Protein AF-A0A4Y9TLF8-F1 (afdb_monomer_lite)

Secondary structure (DSSP, 8-state):
-------GGG-TT--EEEEEE---BTTTSS-GGGGT-HHHHHHHHHHHHHHHHTEEEEEEE--SSSB-HHHHHHHHHHT-----

Sequence (84 aa):
MHLRRITIKRFRKQQFQAVTAVGLEGSTFPKGNEKTDVKWLENAGRRFYVRVACAKRQAHSLYVWRSSQFTSAIGLATGCPAYA

pLDDT: mean 77.3, std 10.43, range [38.44, 88.19]

Radius of gyration: 12.87 Å; chains: 1; bounding box: 37×28×27 Å

Organism: Pseudomonas fluorescens (NCBI:txid294)

Structure (mmCIF, N/CA/C/O backbone):
data_AF-A0A4Y9TLF8-F1
#
_entry.id   AF-A0A4Y9TLF8-F1
#
loop_
_atom_site.group_PDB
_atom_site.id
_atom_site.type_symbol
_atom_site.label_atom_id
_atom_site.label_alt_id
_atom_site.label_comp_id
_atom_site.label_asym_id
_atom_site.label_entity_id
_atom_site.label_seq_id
_atom_site.pdbx_PDB_ins_code
_atom_site.Cartn_x
_atom_site.Cartn_y
_atom_site.Cartn_z
_atom_site.occupancy
_atom_site.B_iso_or_equiv
_atom_site.auth_seq_id
_atom_site.auth_comp_id
_atom_site.auth_asym_id
_atom_site.auth_atom_id
_atom_site.pdbx_PDB_model_num
ATOM 1 N N . MET A 1 1 ? -24.806 -2.793 5.559 1.00 52.88 1 MET A N 1
ATOM 2 C CA . MET A 1 1 ? -23.458 -2.179 5.644 1.00 52.88 1 MET A CA 1
ATOM 3 C C . MET A 1 1 ? -23.308 -1.153 4.527 1.00 52.88 1 MET A C 1
ATOM 5 O O . MET A 1 1 ? -23.642 -1.481 3.399 1.00 52.88 1 MET A O 1
ATOM 9 N N . HIS A 1 2 ? -22.851 0.069 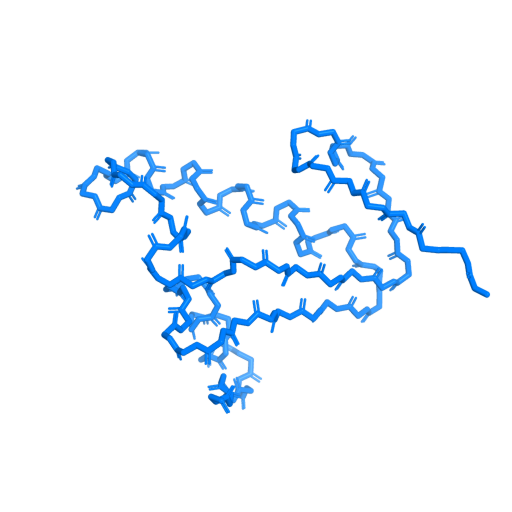4.815 1.00 65.44 2 HIS A N 1
ATOM 10 C CA . HIS A 1 2 ? -22.598 1.091 3.787 1.00 65.44 2 HIS A CA 1
ATOM 11 C C . HIS A 1 2 ? -21.136 1.022 3.323 1.00 65.44 2 HIS A C 1
ATOM 13 O O . HIS A 1 2 ? -20.227 1.296 4.105 1.00 65.44 2 HIS A O 1
ATOM 19 N N . LEU A 1 3 ? -20.911 0.667 2.056 1.00 64.06 3 LEU A N 1
ATOM 20 C CA . LEU A 1 3 ? -19.586 0.668 1.429 1.00 64.06 3 LEU A CA 1
ATOM 21 C C . LEU A 1 3 ? -19.337 2.018 0.744 1.00 64.06 3 LEU A C 1
ATOM 23 O O . LEU A 1 3 ? -20.180 2.509 -0.003 1.00 64.06 3 LEU A O 1
ATOM 27 N N . ARG A 1 4 ? -18.168 2.625 0.982 1.00 71.56 4 ARG A N 1
ATOM 28 C CA . ARG A 1 4 ? -17.734 3.860 0.311 1.00 71.56 4 ARG A CA 1
ATOM 29 C C . ARG A 1 4 ? -16.503 3.581 -0.544 1.00 71.56 4 ARG A C 1
ATOM 31 O O . ARG A 1 4 ? -15.458 3.211 -0.019 1.00 71.56 4 ARG A O 1
ATOM 38 N N . ARG A 1 5 ? -16.607 3.808 -1.857 1.00 72.50 5 ARG A N 1
ATOM 39 C CA . ARG A 1 5 ? -15.466 3.747 -2.782 1.00 72.50 5 ARG A CA 1
ATOM 40 C C . ARG A 1 5 ? -14.798 5.118 -2.846 1.00 72.50 5 ARG A C 1
ATOM 42 O O . ARG A 1 5 ? -15.417 6.089 -3.267 1.00 72.50 5 ARG A O 1
ATOM 49 N N . ILE A 1 6 ? -13.540 5.206 -2.415 1.00 70.94 6 ILE A N 1
ATOM 50 C CA . ILE A 1 6 ? -12.815 6.478 -2.298 1.00 70.94 6 ILE A CA 1
ATOM 51 C C . ILE A 1 6 ? -11.445 6.357 -2.969 1.00 70.94 6 ILE A C 1
ATOM 53 O O . ILE A 1 6 ? -10.708 5.397 -2.757 1.00 70.94 6 ILE A O 1
ATOM 57 N N . THR A 1 7 ? -11.081 7.360 -3.767 1.00 67.31 7 THR A N 1
ATOM 58 C CA . THR A 1 7 ? -9.749 7.460 -4.375 1.00 67.31 7 THR A CA 1
ATOM 59 C C . THR A 1 7 ? -8.751 8.059 -3.381 1.00 67.31 7 THR A C 1
ATOM 61 O O . THR A 1 7 ? -9.042 9.055 -2.721 1.00 67.31 7 THR A O 1
ATOM 64 N N . ILE A 1 8 ? -7.535 7.505 -3.335 1.00 60.97 8 ILE A N 1
ATOM 65 C CA . ILE A 1 8 ? -6.438 7.814 -2.388 1.00 60.97 8 ILE A CA 1
ATOM 66 C C . ILE A 1 8 ? -6.239 9.310 -2.109 1.00 60.97 8 ILE A C 1
ATOM 68 O O . ILE A 1 8 ? -5.973 9.705 -0.979 1.00 60.97 8 ILE A O 1
ATOM 72 N N . LYS A 1 9 ? -6.371 10.168 -3.128 1.00 61.94 9 LYS A N 1
ATOM 73 C CA . LYS A 1 9 ? -6.143 11.615 -2.988 1.00 61.94 9 LYS A CA 1
ATOM 74 C C . LYS A 1 9 ? -7.105 12.290 -1.992 1.00 61.94 9 LYS A C 1
ATOM 76 O O . LYS A 1 9 ? -6.752 13.328 -1.448 1.00 61.94 9 LYS A O 1
ATOM 81 N N . ARG A 1 10 ? -8.278 11.700 -1.717 1.00 58.66 10 ARG A N 1
ATOM 82 C CA . ARG A 1 10 ? -9.286 12.217 -0.769 1.00 58.66 10 ARG A CA 1
ATOM 83 C C . ARG A 1 10 ? -9.244 11.563 0.625 1.00 58.66 10 ARG A C 1
ATOM 85 O O . ARG A 1 10 ? -10.070 11.901 1.459 1.00 58.66 10 ARG A O 1
ATOM 92 N N . PHE A 1 11 ? -8.294 10.661 0.901 1.00 63.34 11 PHE A N 1
ATOM 93 C CA . PHE A 1 11 ? -8.236 9.896 2.164 1.00 63.34 11 PHE A CA 1
ATOM 94 C C . PHE A 1 11 ? -7.686 10.667 3.372 1.00 63.34 11 PHE A C 1
ATOM 96 O O . PHE A 1 11 ? -7.799 10.196 4.503 1.00 63.34 11 PHE A O 1
ATOM 103 N N . ARG A 1 12 ? -7.056 11.832 3.166 1.00 59.91 12 ARG A N 1
ATOM 104 C CA . ARG A 1 12 ? -6.420 12.572 4.264 1.00 59.91 12 ARG A CA 1
ATOM 105 C C . ARG A 1 12 ? -7.470 12.941 5.325 1.00 59.91 12 ARG A C 1
ATOM 107 O O . ARG A 1 12 ? -8.365 13.729 5.041 1.00 59.91 12 ARG A O 1
ATOM 114 N N . LYS A 1 13 ? -7.276 12.420 6.547 1.00 65.56 13 LYS A N 1
ATOM 115 C CA . LYS A 1 13 ? -8.010 12.700 7.805 1.00 65.56 13 LYS A CA 1
ATOM 116 C C . LYS A 1 13 ? -9.288 11.894 8.095 1.00 65.56 13 LYS A C 1
ATOM 118 O O . LYS A 1 13 ? -9.897 12.133 9.131 1.00 65.56 13 LYS A O 1
ATOM 123 N N . GLN A 1 14 ? -9.691 10.936 7.259 1.00 75.19 14 GLN A N 1
ATOM 124 C CA . GLN A 1 14 ? -10.818 10.049 7.592 1.00 75.19 14 GLN A CA 1
ATOM 125 C C . GLN A 1 14 ? -10.316 8.720 8.157 1.00 75.19 14 GLN A C 1
ATOM 127 O O . GLN A 1 14 ? -9.325 8.183 7.672 1.00 75.19 14 GLN A O 1
ATOM 132 N N . GLN A 1 15 ? -11.002 8.198 9.175 1.00 82.75 15 GLN A N 1
ATOM 133 C CA . GLN A 1 15 ? -10.729 6.879 9.744 1.00 82.75 15 GLN A CA 1
ATOM 134 C C . GLN A 1 15 ? -11.927 5.956 9.536 1.00 82.75 15 GLN A C 1
ATOM 136 O O . GLN A 1 15 ? -13.075 6.360 9.733 1.00 82.75 15 GLN A O 1
ATOM 141 N N . PHE A 1 16 ? -11.649 4.704 9.193 1.00 83.25 16 PHE A N 1
ATOM 142 C CA . PHE A 1 16 ? -12.651 3.682 8.910 1.00 83.25 16 PHE A CA 1
ATOM 143 C C . PHE A 1 16 ? -12.435 2.472 9.817 1.00 83.25 16 PHE A C 1
ATOM 145 O O . PHE A 1 16 ? -11.310 2.176 10.212 1.00 83.25 16 PHE A O 1
ATOM 152 N N . GLN A 1 17 ? -13.511 1.761 10.162 1.00 84.50 17 GLN A N 1
ATOM 153 C CA . GLN A 1 17 ? -13.406 0.541 10.976 1.00 84.50 17 GLN A CA 1
ATOM 154 C C . GLN A 1 17 ? -12.564 -0.529 10.269 1.00 84.50 17 GLN A C 1
ATOM 156 O O . GLN A 1 17 ? -11.657 -1.105 10.871 1.00 84.50 17 GLN A O 1
ATOM 161 N N . ALA A 1 18 ? -12.821 -0.722 8.974 1.00 84.00 18 ALA A N 1
ATOM 162 C CA . ALA A 1 18 ? -12.058 -1.596 8.099 1.00 84.00 18 ALA A CA 1
ATOM 163 C C . ALA A 1 18 ? -11.780 -0.902 6.760 1.00 84.00 18 ALA A C 1
ATOM 165 O O . ALA A 1 18 ? -12.599 -0.107 6.288 1.00 84.00 18 ALA A O 1
ATOM 166 N N . VAL A 1 19 ? -10.632 -1.205 6.154 1.00 84.81 19 VAL A N 1
ATOM 167 C CA . VAL A 1 19 ? -10.222 -0.689 4.842 1.00 84.81 19 VAL A CA 1
ATOM 168 C C . VAL A 1 19 ? -9.768 -1.847 3.970 1.00 84.81 19 VAL A C 1
ATOM 170 O O . VAL A 1 19 ? -8.948 -2.653 4.395 1.00 84.81 19 VAL A O 1
ATOM 173 N N . THR A 1 20 ? -10.253 -1.884 2.732 1.00 85.00 20 THR A N 1
ATOM 174 C CA . THR A 1 20 ? -9.781 -2.823 1.711 1.00 85.00 20 THR A CA 1
ATOM 175 C C . THR A 1 20 ? -9.086 -2.043 0.607 1.00 85.00 20 THR A C 1
ATOM 177 O O . THR A 1 20 ? -9.710 -1.255 -0.107 1.00 85.00 20 THR A O 1
ATOM 180 N N . ALA A 1 21 ? -7.778 -2.239 0.479 1.00 82.81 21 ALA A N 1
ATOM 181 C CA . ALA A 1 21 ? -6.974 -1.668 -0.585 1.00 82.81 21 ALA A CA 1
ATOM 182 C C . ALA A 1 21 ? -6.910 -2.650 -1.761 1.00 82.81 21 ALA A C 1
ATOM 184 O O . ALA A 1 21 ? -6.434 -3.771 -1.618 1.00 82.81 21 ALA A O 1
ATOM 185 N N . VAL A 1 22 ? -7.385 -2.205 -2.922 1.00 83.00 22 VAL A N 1
ATOM 186 C CA . VAL A 1 22 ? -7.382 -2.961 -4.184 1.00 83.00 22 VAL A CA 1
ATOM 187 C C . VAL A 1 22 ? -6.393 -2.352 -5.180 1.00 83.00 22 VAL A C 1
ATOM 189 O O . VAL A 1 22 ? -6.024 -1.176 -5.049 1.00 83.00 22 VAL A O 1
ATOM 192 N N . GLY A 1 23 ? -5.996 -3.126 -6.194 1.00 79.19 23 GLY A N 1
ATOM 193 C CA . GLY A 1 23 ? -5.068 -2.676 -7.236 1.00 79.19 23 GLY A CA 1
ATOM 194 C C . GLY A 1 23 ? -3.636 -2.537 -6.719 1.00 79.19 23 GLY A C 1
ATOM 195 O O . GLY A 1 23 ? -2.935 -1.578 -7.049 1.00 79.19 23 GLY A O 1
ATOM 196 N N . LEU A 1 24 ? -3.247 -3.431 -5.806 1.00 81.81 24 LEU A N 1
ATOM 197 C CA . LEU A 1 24 ? -1.913 -3.496 -5.215 1.00 81.81 24 LEU A CA 1
ATOM 198 C C . LEU A 1 24 ? -1.023 -4.486 -5.970 1.00 81.81 24 LEU A C 1
ATOM 200 O O . LEU A 1 24 ? -0.173 -5.125 -5.358 1.00 81.81 24 LEU A O 1
ATOM 204 N N . GLU A 1 25 ? -1.213 -4.647 -7.279 1.00 83.31 25 GLU A N 1
ATOM 205 C CA . GLU A 1 25 ? -0.332 -5.492 -8.080 1.00 83.31 25 GLU A CA 1
ATOM 206 C C . GLU A 1 25 ? 0.982 -4.765 -8.385 1.00 83.31 25 GLU A C 1
ATOM 208 O O . GLU A 1 25 ? 0.980 -3.563 -8.645 1.00 83.31 25 GLU A O 1
ATOM 213 N N . GLY A 1 26 ? 2.104 -5.484 -8.465 1.00 76.00 26 GLY A N 1
ATOM 214 C CA . GLY A 1 26 ? 3.399 -4.902 -8.846 1.00 76.00 26 GLY A CA 1
ATOM 215 C C . GLY A 1 26 ? 3.417 -4.278 -10.253 1.00 76.00 26 GLY A C 1
ATOM 216 O O . GLY A 1 26 ? 4.261 -3.432 -10.557 1.00 76.00 26 GLY A O 1
ATOM 217 N N . SER A 1 27 ? 2.477 -4.646 -11.128 1.00 78.25 27 SER A N 1
ATOM 218 C CA . SER A 1 27 ? 2.243 -3.986 -12.421 1.00 78.25 27 SER A CA 1
ATOM 219 C C . SER A 1 27 ? 1.519 -2.641 -12.285 1.00 78.25 27 SER A C 1
ATOM 221 O O . SER A 1 27 ? 1.780 -1.736 -13.075 1.00 78.25 27 SER A O 1
ATOM 223 N N . THR A 1 28 ? 0.655 -2.501 -11.279 1.00 80.38 28 THR A N 1
ATOM 224 C CA . THR A 1 28 ? -0.299 -1.392 -11.115 1.00 80.38 28 THR A CA 1
ATOM 225 C C . THR A 1 28 ? 0.177 -0.355 -10.097 1.00 80.38 28 THR A C 1
ATOM 227 O O . THR A 1 28 ? -0.049 0.846 -10.268 1.00 80.38 28 THR A O 1
ATOM 230 N N . PHE A 1 29 ? 0.843 -0.796 -9.030 1.00 81.50 29 PHE A N 1
ATOM 231 C CA . PHE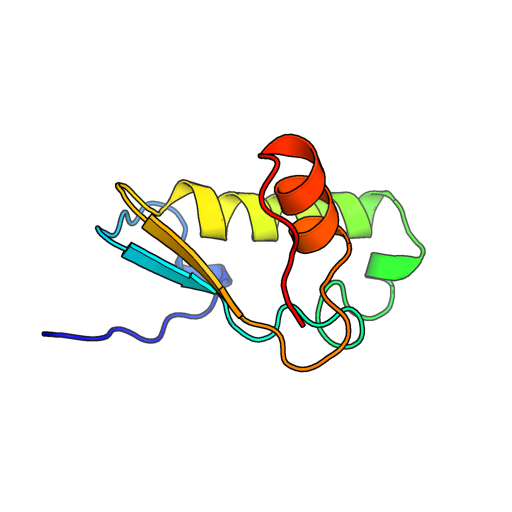 A 1 29 ? 1.315 0.044 -7.939 1.00 81.50 29 PHE A CA 1
ATOM 232 C C . PHE A 1 29 ? 2.579 -0.549 -7.291 1.00 81.50 29 PHE A C 1
ATOM 234 O O . PHE A 1 29 ? 2.543 -1.688 -6.826 1.00 81.50 29 PHE A O 1
ATOM 241 N N . PRO A 1 30 ? 3.678 0.215 -7.163 1.00 82.62 30 PRO A N 1
ATOM 242 C CA . PRO A 1 30 ? 3.910 1.559 -7.710 1.00 82.62 30 PRO A CA 1
ATOM 243 C C . PRO A 1 30 ? 3.918 1.588 -9.251 1.00 82.62 30 PRO A C 1
ATOM 245 O O . PRO A 1 30 ? 4.161 0.565 -9.892 1.00 82.62 30 PRO A O 1
ATOM 248 N N . LYS A 1 31 ? 3.625 2.749 -9.858 1.00 82.88 31 LYS A N 1
ATOM 249 C CA . LYS A 1 31 ? 3.426 2.881 -11.318 1.00 82.88 31 LYS A CA 1
ATOM 250 C C . LYS A 1 31 ? 4.528 3.679 -12.022 1.00 82.88 31 LYS A C 1
ATOM 252 O O . LYS A 1 31 ? 5.007 4.677 -11.491 1.00 82.88 31 LYS A O 1
ATOM 257 N N . GLY A 1 32 ? 4.848 3.302 -13.263 1.00 81.69 32 GLY A N 1
ATOM 258 C CA . GLY A 1 32 ? 5.777 4.046 -14.127 1.00 81.69 32 GLY A CA 1
ATOM 259 C C . GLY A 1 32 ? 7.112 4.348 -13.439 1.00 81.69 32 GLY A C 1
ATOM 260 O O . GLY A 1 32 ? 7.736 3.446 -12.883 1.00 81.69 32 GLY A O 1
ATOM 261 N N . ASN A 1 33 ? 7.496 5.627 -13.418 1.00 75.00 33 ASN A N 1
ATOM 262 C CA . ASN A 1 33 ? 8.756 6.122 -12.841 1.00 75.00 33 ASN A CA 1
ATOM 263 C C . ASN A 1 33 ? 8.889 5.891 -11.324 1.00 75.00 33 ASN A C 1
ATOM 265 O O . ASN A 1 33 ? 9.987 5.973 -10.785 1.00 75.00 33 ASN A O 1
ATOM 269 N N . GLU A 1 34 ? 7.799 5.557 -10.624 1.00 78.44 34 GLU A N 1
ATOM 270 C CA . GLU A 1 34 ? 7.838 5.193 -9.200 1.00 78.44 34 GLU A CA 1
ATOM 271 C C . GLU A 1 34 ? 8.557 3.857 -8.949 1.00 78.44 34 GLU A C 1
ATOM 273 O O . GLU A 1 34 ? 8.777 3.499 -7.797 1.00 78.44 34 GLU A O 1
ATOM 278 N N . LYS A 1 35 ? 8.892 3.098 -10.002 1.00 75.56 35 LYS A N 1
ATOM 279 C CA . LYS A 1 35 ? 9.660 1.848 -9.905 1.00 75.56 35 LYS A CA 1
ATOM 280 C C . LYS A 1 35 ? 11.173 2.056 -9.947 1.00 75.56 35 LYS A C 1
ATOM 282 O O . LYS A 1 35 ? 11.899 1.182 -9.493 1.00 75.56 35 LYS A O 1
ATOM 287 N N . THR A 1 36 ? 11.633 3.163 -10.520 1.00 79.31 36 THR A N 1
ATOM 288 C CA . THR A 1 36 ? 13.052 3.393 -10.831 1.00 79.31 36 THR A CA 1
ATOM 289 C C . THR A 1 36 ? 13.654 4.543 -10.041 1.00 79.31 36 THR A C 1
ATOM 291 O O . THR A 1 36 ? 14.825 4.480 -9.685 1.00 79.31 36 THR A O 1
ATOM 294 N N . ASP A 1 37 ? 12.872 5.575 -9.726 1.00 88.19 37 ASP A N 1
ATOM 295 C CA . ASP A 1 37 ? 13.347 6.718 -8.953 1.00 88.19 37 ASP A CA 1
ATOM 296 C C . ASP A 1 37 ? 12.966 6.587 -7.471 1.00 88.19 37 ASP A C 1
ATOM 298 O O . ASP A 1 37 ? 11.793 6.431 -7.118 1.00 88.19 37 ASP A O 1
ATOM 302 N N . VAL A 1 38 ? 13.973 6.687 -6.598 1.00 86.38 38 VAL A N 1
ATOM 303 C CA . VAL A 1 38 ? 13.837 6.523 -5.142 1.00 86.38 38 VAL A CA 1
ATOM 304 C C . VAL A 1 38 ? 12.860 7.535 -4.540 1.00 86.38 38 VAL A C 1
ATOM 306 O O . VAL A 1 38 ? 12.013 7.167 -3.728 1.00 86.38 38 VAL A O 1
ATOM 309 N N . LYS A 1 39 ? 12.901 8.800 -4.966 1.00 86.31 39 LYS A N 1
ATOM 310 C CA . LYS A 1 39 ? 12.029 9.858 -4.435 1.00 86.31 39 LYS A CA 1
ATOM 311 C C . LYS A 1 39 ? 10.573 9.629 -4.840 1.00 86.31 39 LYS A C 1
ATOM 313 O O . LYS A 1 39 ? 9.647 9.850 -4.051 1.00 86.31 39 LYS A O 1
ATOM 318 N N . TRP A 1 40 ? 10.345 9.173 -6.070 1.00 85.38 40 TRP A N 1
ATOM 319 C CA . TRP A 1 40 ? 9.009 8.785 -6.525 1.00 85.38 40 TRP A CA 1
ATOM 320 C C . TRP A 1 40 ? 8.505 7.526 -5.814 1.00 85.38 40 TRP A C 1
ATOM 322 O O . TRP A 1 40 ? 7.324 7.461 -5.454 1.00 85.38 40 TRP A O 1
ATOM 332 N N . LEU A 1 41 ? 9.397 6.575 -5.541 1.00 86.31 41 LEU A N 1
ATOM 333 C CA . LEU A 1 41 ? 9.084 5.364 -4.798 1.00 86.31 41 LEU A CA 1
ATOM 334 C C . LEU A 1 41 ? 8.701 5.661 -3.341 1.00 86.31 41 LEU A C 1
ATOM 336 O 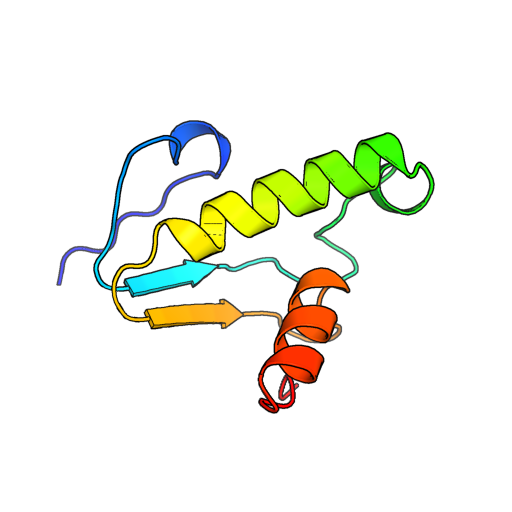O . LEU A 1 41 ? 7.679 5.165 -2.864 1.00 86.31 41 LEU A O 1
ATOM 340 N N . GLU A 1 42 ? 9.442 6.529 -2.651 1.00 87.00 42 GLU A N 1
ATOM 341 C CA . GLU A 1 42 ? 9.102 6.985 -1.299 1.00 87.00 42 GLU A CA 1
ATOM 342 C C . GLU A 1 42 ? 7.727 7.658 -1.258 1.00 87.00 42 GLU A C 1
ATOM 344 O O . GLU A 1 42 ? 6.914 7.393 -0.369 1.00 87.00 42 GLU A O 1
ATOM 349 N N . ASN A 1 43 ? 7.418 8.499 -2.250 1.00 87.44 43 ASN A N 1
ATOM 350 C CA . ASN A 1 43 ? 6.100 9.116 -2.370 1.00 87.44 43 ASN A CA 1
ATOM 351 C C . ASN A 1 43 ? 4.992 8.074 -2.582 1.00 87.44 43 ASN A C 1
ATOM 353 O O . ASN A 1 43 ? 3.902 8.205 -2.010 1.00 87.44 43 ASN A O 1
ATOM 357 N N . ALA A 1 44 ? 5.249 7.021 -3.362 1.00 85.56 44 ALA A N 1
ATOM 358 C CA . ALA A 1 44 ? 4.329 5.898 -3.480 1.00 85.56 44 ALA A CA 1
ATOM 359 C C . ALA A 1 44 ? 4.157 5.172 -2.135 1.00 85.56 44 ALA A C 1
ATOM 361 O O . ALA A 1 44 ? 3.016 4.943 -1.726 1.00 85.56 44 ALA A O 1
ATOM 362 N N . GLY A 1 45 ? 5.247 4.934 -1.402 1.00 86.62 45 GLY A N 1
ATOM 363 C CA . GLY A 1 45 ? 5.229 4.364 -0.054 1.00 86.62 45 GLY A CA 1
ATOM 364 C C . GLY A 1 45 ? 4.395 5.193 0.924 1.00 86.62 45 GLY A C 1
ATOM 365 O O . GLY A 1 45 ? 3.526 4.656 1.606 1.00 86.62 45 GLY A O 1
ATOM 366 N N . ARG A 1 46 ? 4.532 6.524 0.918 1.00 86.31 46 ARG A N 1
ATOM 367 C CA . ARG A 1 46 ? 3.700 7.421 1.744 1.00 86.31 46 ARG A CA 1
ATOM 368 C C . ARG A 1 46 ? 2.212 7.312 1.404 1.00 86.31 46 ARG A C 1
ATOM 370 O O . ARG A 1 46 ? 1.373 7.307 2.304 1.00 86.31 46 ARG A O 1
ATOM 377 N N . ARG A 1 47 ? 1.853 7.197 0.119 1.00 84.88 47 ARG A N 1
ATOM 378 C CA . ARG A 1 47 ? 0.451 6.980 -0.297 1.00 84.88 47 ARG A CA 1
ATOM 379 C C . ARG A 1 47 ? -0.073 5.621 0.160 1.00 84.88 47 ARG A C 1
ATOM 381 O O . ARG A 1 47 ? -1.245 5.522 0.513 1.00 84.88 47 ARG A O 1
ATOM 388 N N . PHE A 1 48 ? 0.772 4.595 0.144 1.00 84.75 48 PHE A N 1
ATOM 389 C CA . PHE A 1 48 ? 0.436 3.276 0.664 1.00 84.75 48 PHE A CA 1
ATOM 390 C C . PHE A 1 48 ? 0.232 3.306 2.183 1.00 84.75 48 PHE A C 1
ATOM 392 O O . PHE A 1 48 ? -0.807 2.865 2.661 1.00 84.75 48 PHE A O 1
ATOM 399 N N . TYR A 1 49 ? 1.141 3.938 2.925 1.00 84.31 49 TYR A N 1
ATOM 400 C CA . TYR A 1 49 ? 1.023 4.117 4.371 1.00 84.31 49 TYR A CA 1
ATOM 401 C C . TYR A 1 49 ? -0.291 4.801 4.766 1.00 84.31 49 TYR A C 1
ATOM 403 O O . TYR A 1 49 ? -1.025 4.286 5.602 1.00 84.31 49 TYR A O 1
ATOM 411 N N . VAL A 1 50 ? -0.651 5.912 4.111 1.00 81.94 50 VAL A N 1
ATOM 412 C CA . VAL A 1 50 ? -1.910 6.628 4.394 1.00 81.94 50 VAL A CA 1
ATOM 413 C C . VAL A 1 50 ? -3.143 5.735 4.191 1.00 81.94 50 VAL A C 1
ATOM 415 O O . VAL A 1 50 ? -4.124 5.890 4.916 1.00 81.94 50 VAL A O 1
ATOM 418 N N . ARG A 1 51 ? -3.107 4.787 3.243 1.00 76.44 51 ARG A N 1
ATOM 419 C CA . ARG A 1 51 ? -4.199 3.818 3.038 1.00 76.44 51 ARG A CA 1
ATOM 420 C C . ARG A 1 51 ? -4.328 2.842 4.201 1.00 76.44 51 ARG A C 1
ATOM 422 O O . ARG A 1 51 ? -5.446 2.530 4.583 1.00 76.44 51 ARG A O 1
ATOM 429 N N . VAL A 1 52 ? -3.218 2.361 4.751 1.00 79.81 52 VAL A N 1
ATOM 430 C CA . VAL A 1 52 ? -3.245 1.393 5.859 1.00 79.81 52 VAL A CA 1
ATOM 431 C C . VAL A 1 52 ? -3.559 2.097 7.180 1.00 79.81 52 VAL A C 1
ATOM 433 O O . VAL A 1 52 ? -4.437 1.663 7.916 1.00 79.81 52 VAL A O 1
ATOM 436 N N . ALA A 1 53 ? -2.932 3.246 7.438 1.00 82.44 53 ALA A N 1
ATOM 437 C CA . ALA A 1 53 ? -3.046 3.988 8.695 1.00 82.44 53 ALA A CA 1
ATOM 438 C C . ALA A 1 53 ? -4.448 4.567 8.975 1.00 82.44 53 ALA A C 1
ATOM 440 O O . ALA A 1 53 ? -4.729 5.005 10.088 1.00 82.44 53 ALA A O 1
ATOM 441 N N . CYS A 1 54 ? -5.338 4.603 7.980 1.00 79.56 54 CYS A N 1
ATOM 442 C CA . CYS A 1 54 ? -6.720 5.039 8.176 1.00 79.56 54 CYS A CA 1
ATOM 443 C C . CYS A 1 54 ? -7.662 3.923 8.664 1.00 79.56 54 CYS A C 1
ATOM 445 O O . CYS A 1 54 ? -8.804 4.214 9.031 1.00 79.56 54 CYS A O 1
ATOM 447 N N . ALA A 1 55 ? -7.205 2.667 8.690 1.00 85.00 55 ALA A N 1
ATOM 448 C CA . ALA A 1 55 ? -7.941 1.560 9.282 1.00 85.00 55 ALA A CA 1
ATOM 449 C C . ALA A 1 55 ? -7.782 1.557 10.808 1.00 85.00 55 ALA A C 1
ATOM 451 O O . ALA A 1 55 ? -6.669 1.527 11.324 1.00 85.00 55 ALA A O 1
ATOM 452 N N . LYS A 1 56 ? -8.900 1.545 11.539 1.00 85.50 56 LYS A N 1
ATOM 453 C CA . LYS A 1 56 ? -8.900 1.448 13.007 1.00 85.50 56 LYS A CA 1
ATOM 454 C C . LYS A 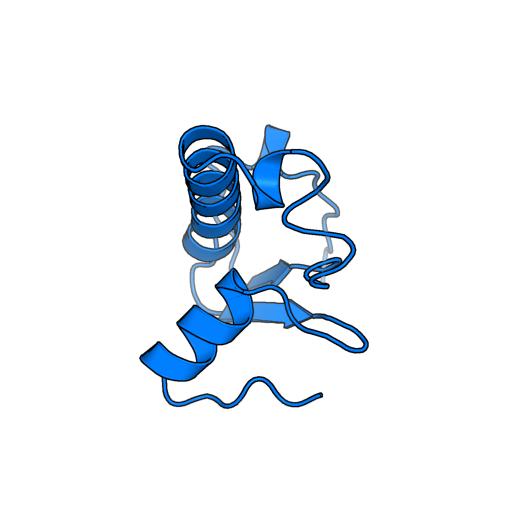1 56 ? -8.655 0.030 13.507 1.00 85.50 56 LYS A C 1
ATOM 456 O O . LYS A 1 56 ? -8.032 -0.141 14.547 1.00 85.50 56 LYS A O 1
ATOM 461 N N . ARG A 1 57 ? -9.217 -0.972 12.820 1.00 85.31 57 ARG A N 1
ATOM 462 C CA . ARG A 1 57 ? -9.163 -2.376 13.257 1.00 85.31 57 ARG A CA 1
ATOM 463 C C . ARG A 1 57 ? -8.592 -3.317 12.212 1.00 85.31 57 ARG A C 1
ATOM 465 O O . ARG A 1 57 ? -7.791 -4.169 12.564 1.00 85.31 57 ARG A O 1
ATOM 472 N N . GLN A 1 58 ? -9.028 -3.203 10.958 1.00 83.88 58 GLN A N 1
ATOM 473 C CA . GLN A 1 58 ? -8.657 -4.166 9.918 1.00 83.88 58 GLN A CA 1
ATOM 474 C C . GLN A 1 58 ? -8.252 -3.476 8.619 1.00 83.88 58 GLN A C 1
ATOM 476 O O . GLN A 1 58 ? -8.983 -2.628 8.103 1.00 83.88 58 GLN A O 1
ATOM 481 N N . ALA A 1 59 ? -7.112 -3.884 8.069 1.00 84.50 59 ALA A N 1
ATOM 482 C CA . ALA A 1 59 ? -6.647 -3.473 6.755 1.00 84.50 59 ALA A CA 1
ATOM 483 C C . ALA A 1 59 ? -6.433 -4.719 5.892 1.00 84.50 59 ALA A C 1
ATOM 485 O O . ALA A 1 59 ? -5.621 -5.578 6.223 1.00 84.50 59 ALA A O 1
ATOM 486 N N . HIS A 1 60 ? -7.156 -4.796 4.780 1.00 84.31 60 HIS A N 1
ATOM 487 C CA . HIS A 1 60 ? -7.065 -5.881 3.811 1.00 84.31 60 HIS A CA 1
ATOM 488 C C . HIS A 1 60 ? -6.352 -5.375 2.562 1.00 84.31 60 HIS A C 1
ATOM 490 O O . HIS A 1 60 ? -6.676 -4.300 2.052 1.00 84.31 60 HIS A O 1
ATOM 496 N N . SER A 1 61 ? -5.389 -6.144 2.063 1.00 82.44 61 SER A N 1
ATOM 497 C CA . SER A 1 61 ? -4.696 -5.865 0.803 1.00 82.44 61 SER A CA 1
ATOM 498 C C . SER A 1 61 ? -5.084 -6.923 -0.216 1.00 82.44 61 SER A C 1
ATOM 500 O O . SER A 1 61 ? -4.826 -8.098 0.009 1.00 82.44 61 SER A O 1
ATOM 502 N N . LEU A 1 62 ? -5.693 -6.506 -1.322 1.00 81.56 62 LEU A N 1
ATOM 503 C CA . LEU A 1 62 ? -6.095 -7.391 -2.409 1.00 81.56 62 LEU A CA 1
ATOM 504 C C . LEU A 1 62 ? -5.253 -7.111 -3.656 1.00 81.56 62 LEU A C 1
ATOM 506 O O . LEU A 1 62 ? -5.140 -5.967 -4.115 1.00 81.56 62 LEU A O 1
ATOM 510 N N . TYR A 1 63 ? -4.688 -8.180 -4.200 1.00 82.19 63 TYR A N 1
ATOM 511 C CA . TYR A 1 63 ? -3.978 -8.245 -5.473 1.00 82.19 63 TYR A CA 1
ATOM 512 C C . TYR A 1 63 ? -4.297 -9.601 -6.113 1.00 82.19 63 TYR A C 1
ATOM 514 O O . TYR A 1 63 ? -4.640 -10.543 -5.407 1.00 82.19 63 TYR A O 1
ATOM 522 N N . VAL A 1 64 ? -4.226 -9.686 -7.442 1.00 75.88 64 VAL A N 1
ATOM 523 C CA . VAL A 1 64 ? -4.663 -10.892 -8.177 1.00 75.88 64 VAL A CA 1
ATOM 524 C C . VAL A 1 64 ? -3.519 -11.865 -8.469 1.00 75.88 64 VAL A C 1
ATOM 526 O O . VAL A 1 64 ? -3.745 -13.061 -8.553 1.00 75.88 64 VAL A O 1
ATOM 529 N N . TRP A 1 65 ? -2.297 -11.365 -8.678 1.00 76.19 65 TRP A N 1
ATOM 530 C CA . TRP A 1 65 ? -1.169 -12.218 -9.080 1.00 76.19 65 TRP A CA 1
ATOM 531 C C . TRP A 1 65 ? 0.114 -11.849 -8.344 1.00 76.19 65 TRP A C 1
ATOM 533 O O . TRP A 1 65 ? 0.461 -12.451 -7.336 1.00 76.19 65 TRP A O 1
ATOM 543 N N . ARG A 1 66 ? 0.863 -10.857 -8.841 1.00 78.81 66 ARG A N 1
ATOM 544 C CA . ARG A 1 66 ? 2.078 -10.382 -8.168 1.00 78.81 66 ARG A CA 1
ATOM 545 C C . ARG A 1 66 ? 1.733 -9.221 -7.259 1.00 78.81 66 ARG A C 1
ATOM 547 O O . ARG A 1 66 ? 1.388 -8.149 -7.756 1.00 78.81 66 ARG A O 1
ATOM 554 N N . SER A 1 67 ? 1.871 -9.419 -5.954 1.00 81.81 67 SER A N 1
ATOM 555 C CA . SER A 1 67 ? 1.725 -8.356 -4.963 1.00 81.81 67 SER A CA 1
ATOM 556 C C . SER A 1 67 ? 2.714 -7.214 -5.206 1.00 81.81 67 SER A C 1
ATOM 558 O O . SER A 1 67 ? 3.813 -7.400 -5.735 1.00 81.81 67 SER A O 1
ATOM 560 N N . SER A 1 68 ? 2.334 -6.005 -4.803 1.00 83.00 68 SER A N 1
ATOM 561 C CA . SER A 1 68 ? 3.247 -4.869 -4.766 1.00 83.00 68 SER A CA 1
ATOM 562 C C . SER A 1 68 ? 4.354 -5.120 -3.747 1.00 83.00 68 SER A C 1
ATOM 564 O O . SER A 1 68 ? 4.119 -5.738 -2.707 1.00 83.00 68 SER A O 1
ATOM 566 N N . GLN A 1 69 ? 5.536 -4.553 -3.994 1.00 84.25 69 GLN A N 1
ATOM 567 C CA . GLN A 1 69 ? 6.653 -4.621 -3.047 1.00 84.25 69 GLN A CA 1
ATOM 568 C C . GLN A 1 69 ? 6.292 -4.102 -1.646 1.00 84.25 69 GLN A C 1
ATOM 570 O O . GLN A 1 69 ? 6.812 -4.597 -0.653 1.00 84.25 69 GLN A O 1
ATOM 575 N N . PHE A 1 70 ? 5.355 -3.153 -1.543 1.00 86.44 70 PHE A N 1
ATOM 576 C CA . PHE A 1 70 ? 4.894 -2.635 -0.256 1.00 86.44 70 PHE A CA 1
ATOM 577 C C . PHE A 1 70 ? 4.037 -3.647 0.508 1.00 86.44 70 PHE A C 1
ATOM 579 O O . PHE A 1 70 ? 4.177 -3.792 1.719 1.00 86.44 70 PHE A O 1
ATOM 586 N N . THR A 1 71 ? 3.167 -4.372 -0.197 1.00 83.88 71 THR A N 1
ATOM 587 C CA . THR A 1 71 ? 2.363 -5.448 0.393 1.00 83.88 71 THR A CA 1
ATOM 588 C C . THR A 1 71 ? 3.253 -6.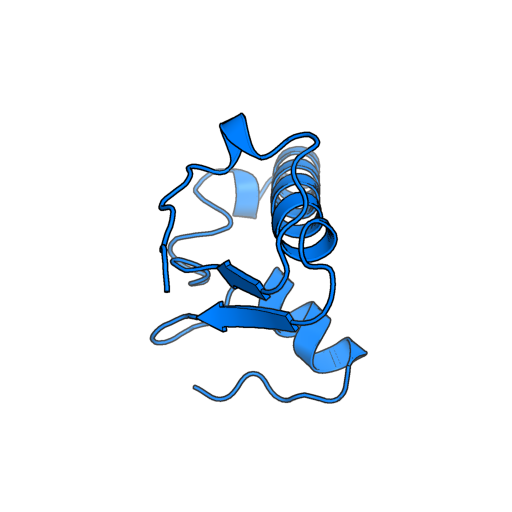608 0.830 1.00 83.88 71 THR A C 1
ATOM 590 O O . THR A 1 71 ? 3.102 -7.096 1.946 1.00 83.88 71 THR A O 1
ATOM 593 N N . SER A 1 72 ? 4.228 -6.991 -0.001 1.00 83.50 72 SER A N 1
ATOM 594 C CA . SER A 1 72 ? 5.214 -8.021 0.346 1.00 83.50 72 SER A CA 1
ATOM 595 C C . SER A 1 72 ? 6.039 -7.636 1.576 1.00 83.50 72 SER A C 1
ATOM 597 O O . SER A 1 72 ? 6.216 -8.461 2.467 1.00 83.50 72 SER A O 1
ATOM 599 N N . ALA A 1 73 ? 6.487 -6.379 1.669 1.00 82.88 73 ALA A N 1
ATOM 600 C CA . ALA A 1 73 ? 7.239 -5.886 2.822 1.00 82.88 73 ALA A CA 1
ATOM 601 C C . ALA A 1 73 ? 6.428 -5.946 4.129 1.00 82.88 73 ALA A C 1
ATOM 603 O O . ALA A 1 73 ? 6.964 -6.349 5.159 1.00 82.88 73 ALA A O 1
ATOM 604 N N . ILE A 1 74 ? 5.131 -5.606 4.096 1.00 81.19 74 ILE A N 1
ATOM 605 C CA . ILE A 1 74 ? 4.251 -5.765 5.267 1.00 81.19 74 ILE A CA 1
ATOM 606 C C . ILE A 1 74 ? 4.075 -7.240 5.622 1.00 81.19 74 ILE A C 1
ATOM 608 O O . ILE A 1 74 ? 4.150 -7.582 6.800 1.00 81.19 74 ILE A O 1
ATOM 612 N N . GLY A 1 75 ? 3.850 -8.111 4.636 1.00 76.56 75 GLY A N 1
ATOM 613 C CA . GLY A 1 75 ? 3.689 -9.544 4.885 1.00 76.56 75 GLY A CA 1
ATOM 614 C C . GLY A 1 75 ? 4.908 -10.152 5.582 1.00 76.56 75 GLY A C 1
ATOM 615 O O . GLY A 1 75 ? 4.768 -10.852 6.582 1.00 76.56 75 GLY A O 1
ATOM 616 N N . LEU A 1 76 ? 6.113 -9.778 5.136 1.00 78.00 76 LEU A N 1
ATOM 617 C CA . LEU A 1 76 ? 7.369 -10.158 5.791 1.00 78.00 76 LEU A CA 1
ATOM 618 C C . LEU A 1 76 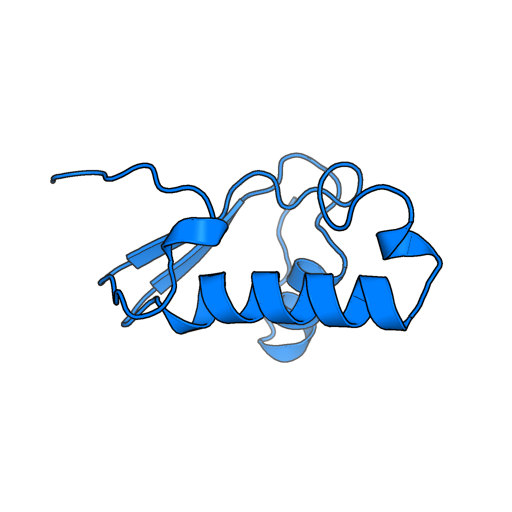? 7.470 -9.613 7.223 1.00 78.00 76 LEU A C 1
ATOM 620 O O . LEU A 1 76 ? 7.829 -10.354 8.131 1.00 78.00 76 LEU A O 1
ATOM 624 N N . ALA A 1 77 ? 7.127 -8.341 7.441 1.00 78.12 77 ALA A N 1
ATOM 625 C CA . ALA A 1 77 ? 7.222 -7.706 8.757 1.00 78.12 77 ALA A CA 1
ATOM 626 C C . ALA A 1 77 ? 6.185 -8.220 9.773 1.00 78.12 77 ALA A C 1
ATOM 628 O O . ALA A 1 77 ? 6.420 -8.165 10.976 1.00 78.12 77 ALA A O 1
ATOM 629 N N . THR A 1 78 ? 5.029 -8.690 9.301 1.00 75.50 78 THR A N 1
ATOM 630 C CA . THR A 1 78 ? 3.916 -9.153 10.150 1.00 75.50 78 THR A CA 1
ATOM 631 C C . THR A 1 78 ? 3.861 -10.671 10.302 1.00 75.50 78 THR A C 1
ATOM 633 O O . THR A 1 78 ? 3.035 -11.173 11.058 1.00 75.50 78 THR A O 1
ATOM 636 N N . GLY A 1 79 ? 4.715 -11.414 9.588 1.00 68.00 79 GLY A N 1
ATOM 637 C CA . GLY A 1 79 ? 4.659 -12.876 9.540 1.00 68.00 79 GLY A CA 1
ATOM 638 C C . GLY A 1 79 ? 3.420 -13.419 8.817 1.00 68.00 79 GLY A C 1
ATOM 639 O O . GLY A 1 79 ? 3.163 -14.619 8.866 1.00 68.00 79 GLY A O 1
ATOM 640 N N . CYS A 1 80 ? 2.646 -12.561 8.143 1.00 60.44 80 CYS A N 1
ATOM 641 C CA . CYS A 1 80 ? 1.526 -12.962 7.304 1.00 60.44 80 CYS A CA 1
ATOM 642 C C . CYS A 1 80 ? 2.022 -13.126 5.862 1.00 60.44 80 CYS A C 1
ATOM 644 O O . CYS A 1 80 ? 2.217 -12.116 5.178 1.00 60.44 80 CYS A O 1
ATOM 646 N N . PRO A 1 81 ? 2.230 -14.357 5.359 1.00 53.88 81 PRO A N 1
ATOM 647 C CA . PRO A 1 81 ? 2.554 -14.536 3.955 1.00 53.88 81 PRO A CA 1
ATOM 648 C C . PRO A 1 81 ? 1.429 -13.943 3.104 1.00 53.88 81 PRO A C 1
ATOM 650 O O . PRO A 1 81 ? 0.241 -14.162 3.345 1.00 53.88 81 PRO A O 1
ATOM 653 N N . ALA A 1 82 ? 1.832 -13.134 2.131 1.00 53.50 82 ALA A N 1
ATOM 654 C CA . ALA A 1 82 ? 0.951 -12.587 1.123 1.00 53.50 82 ALA A CA 1
ATOM 655 C C . ALA A 1 82 ? 0.496 -13.773 0.246 1.00 53.50 82 ALA A C 1
ATOM 657 O O . ALA A 1 82 ? 1.195 -14.156 -0.689 1.00 53.50 82 ALA A O 1
ATOM 658 N N . TYR A 1 83 ? -0.619 -14.422 0.599 1.00 42.50 83 TYR A N 1
ATOM 659 C CA . TYR A 1 83 ? -1.160 -15.542 -0.175 1.00 42.50 83 TYR A CA 1
ATOM 660 C C . TYR A 1 83 ? -1.621 -15.052 -1.552 1.00 42.50 83 TYR A C 1
ATOM 662 O O . TYR A 1 83 ? -2.292 -14.022 -1.653 1.00 42.50 83 TYR A O 1
ATOM 670 N N . ALA A 1 84 ? -1.151 -15.740 -2.593 1.00 38.44 84 ALA A N 1
ATOM 671 C CA . ALA A 1 84 ? -1.494 -15.506 -3.993 1.00 38.44 84 ALA A CA 1
ATOM 672 C C . ALA A 1 84 ? -2.952 -15.872 -4.289 1.00 38.44 84 ALA A C 1
ATOM 674 O O . ALA A 1 84 ? -3.453 -16.827 -3.651 1.00 38.44 84 ALA A O 1
#

Foldseek 3Di:
DDDDDDDLVPLPPAADQEAEAEQQAQDRPPHDCCVPDPVSVVVSLVSVCSRQVRHPHYYHYDDDPHGHPNVCVVCVVVVNHPDD